Protein AF-T0QY71-F1 (afdb_monomer_lite)

Sequence (159 aa):
MTSDAELGANIVDTTHVQDGSITVAKLARDFRIAKFSELTGFSVDLSKKSFLAAADALDAYAKSADGWIKHYNLYEKPFWVIFRDVMKHLVDGDGRCSKLEDGEIDECQNLEWLATQPRVVQVTCECQRSNFSVFNCPAMTAYMQMEQGAIESTTLDAN

Foldseek 3Di:
DDDDDDDDDDDDAPDWDDQPPDIDRPVVLVVVQVVLCVLLVVPDRPSPDDPVRSVVSSQVLLPDPPRPHHHDDPDDDLCCVVVPPVVCCVVVVPPDDPDPPPDDDVVLPVPVSLVPDPPVSVLCSVCVVVVHHCVGRPSNVVSSVVVVVVVVVVVVVVD

Structure (mmCIF, N/CA/C/O backbone):
data_AF-T0QY71-F1
#
_entry.id   AF-T0QY71-F1
#
loop_
_atom_site.group_PDB
_atom_site.id
_atom_site.type_symbol
_atom_site.label_atom_id
_atom_site.label_alt_id
_atom_site.label_comp_id
_atom_site.label_asym_id
_atom_site.label_entity_id
_atom_site.label_seq_id
_atom_site.pdbx_PDB_ins_code
_atom_site.Cartn_x
_atom_site.Cartn_y
_atom_site.Cartn_z
_atom_site.occupancy
_atom_site.B_iso_or_equiv
_atom_site.auth_seq_id
_atom_site.auth_comp_id
_atom_site.auth_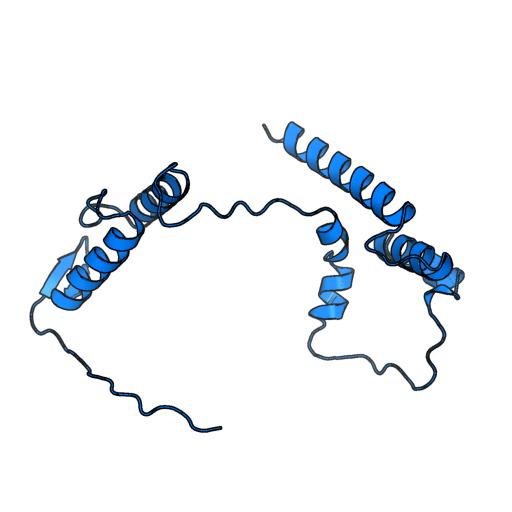asym_id
_atom_site.auth_atom_id
_atom_site.pdbx_PDB_model_num
ATOM 1 N N . MET A 1 1 ? 22.584 -18.255 15.368 1.00 53.38 1 MET A N 1
ATOM 2 C CA . MET A 1 1 ? 21.202 -17.738 15.357 1.00 53.38 1 MET A CA 1
ATOM 3 C C . MET A 1 1 ? 20.730 -17.654 16.797 1.00 53.38 1 MET A C 1
ATOM 5 O O . MET A 1 1 ? 20.284 -18.653 17.340 1.00 53.38 1 MET A O 1
ATOM 9 N N . THR A 1 2 ? 20.927 -16.517 17.454 1.00 62.81 2 THR A N 1
ATOM 10 C CA . THR A 1 2 ? 20.304 -16.221 18.751 1.00 62.81 2 THR A CA 1
ATOM 11 C C . THR A 1 2 ? 19.046 -15.427 18.448 1.00 62.81 2 THR A C 1
ATOM 13 O O . THR A 1 2 ? 19.139 -14.363 17.846 1.00 62.81 2 THR A O 1
ATOM 16 N N . SER A 1 3 ? 17.885 -16.001 18.757 1.00 78.81 3 SER A N 1
ATOM 17 C CA . SER A 1 3 ? 16.617 -15.273 18.724 1.00 78.81 3 SER A CA 1
ATOM 18 C C . SER A 1 3 ? 16.538 -14.427 19.988 1.00 78.81 3 SER A C 1
ATOM 20 O O . SER A 1 3 ? 16.839 -14.940 21.070 1.00 78.81 3 SER A O 1
ATOM 22 N N . ASP A 1 4 ? 16.144 -13.166 19.854 1.00 86.81 4 ASP A N 1
ATOM 23 C CA . ASP A 1 4 ? 15.897 -12.297 21.000 1.00 86.81 4 ASP A CA 1
ATOM 24 C C . ASP A 1 4 ? 14.688 -12.812 21.800 1.00 86.81 4 ASP A C 1
ATOM 26 O O . ASP A 1 4 ? 13.816 -13.514 21.275 1.00 86.81 4 ASP A O 1
ATOM 30 N N . ALA A 1 5 ? 14.675 -12.531 23.105 1.00 86.44 5 ALA A N 1
ATOM 31 C CA . ALA A 1 5 ? 13.555 -12.886 23.966 1.00 86.44 5 ALA A CA 1
ATOM 32 C C . ALA A 1 5 ? 12.415 -11.880 23.766 1.00 86.44 5 ALA A C 1
ATOM 34 O O . ALA A 1 5 ? 12.588 -10.689 24.010 1.00 86.44 5 ALA A O 1
ATOM 35 N N . GLU A 1 6 ? 11.245 -12.377 23.375 1.00 90.38 6 GLU A N 1
ATOM 36 C CA . GLU A 1 6 ? 10.044 -11.569 23.157 1.00 90.38 6 GLU A CA 1
ATOM 37 C C . GLU A 1 6 ? 9.106 -11.633 24.372 1.00 90.38 6 GLU A C 1
ATOM 39 O O . GLU A 1 6 ? 8.941 -12.687 24.993 1.00 90.38 6 GLU A O 1
ATOM 44 N N . LEU A 1 7 ? 8.441 -10.518 24.689 1.00 89.69 7 LEU A N 1
ATOM 45 C CA . LEU A 1 7 ? 7.383 -10.451 25.702 1.00 89.69 7 LEU A CA 1
ATOM 46 C C . LEU A 1 7 ? 6.082 -9.960 25.058 1.00 89.69 7 LEU A C 1
ATOM 48 O O . LEU A 1 7 ? 6.036 -8.874 24.487 1.00 89.69 7 LEU A O 1
ATOM 52 N N . GLY A 1 8 ? 5.010 -10.741 25.195 1.00 91.88 8 GLY A N 1
ATOM 53 C CA . GLY A 1 8 ? 3.671 -10.389 24.721 1.00 91.88 8 GLY A CA 1
ATOM 54 C C . GLY A 1 8 ? 2.662 -10.321 25.865 1.00 91.88 8 GLY A C 1
ATOM 55 O O . GLY A 1 8 ? 2.719 -11.122 26.797 1.00 91.88 8 GLY A O 1
ATOM 56 N N . ALA A 1 9 ? 1.716 -9.384 25.783 1.00 92.31 9 ALA A N 1
ATOM 57 C CA . ALA A 1 9 ? 0.602 -9.266 26.719 1.00 92.31 9 ALA A CA 1
ATOM 58 C C . ALA A 1 9 ? -0.733 -9.299 25.967 1.00 92.31 9 ALA A C 1
ATOM 60 O O . ALA A 1 9 ? -0.942 -8.540 25.021 1.00 92.31 9 ALA A O 1
ATOM 61 N N . ASN A 1 10 ? -1.653 -10.150 26.424 1.00 91.00 10 ASN A N 1
ATOM 62 C CA . ASN A 1 10 ? -3.016 -10.199 25.904 1.00 91.00 10 ASN A CA 1
ATOM 63 C C . ASN A 1 10 ? -3.915 -9.296 26.740 1.00 91.00 10 ASN A C 1
ATOM 65 O O . ASN A 1 10 ? -4.104 -9.531 27.933 1.00 91.00 10 ASN A O 1
ATOM 69 N N . ILE A 1 11 ? -4.490 -8.281 26.100 1.00 89.56 11 ILE A N 1
ATOM 70 C CA . ILE A 1 11 ? -5.426 -7.359 26.738 1.00 89.56 11 ILE A CA 1
ATOM 71 C C . ILE A 1 11 ? -6.826 -7.664 26.214 1.00 89.56 11 ILE A C 1
ATOM 73 O O . ILE A 1 11 ? -7.100 -7.510 25.024 1.00 89.56 11 ILE A O 1
ATOM 77 N N . VAL A 1 12 ? -7.707 -8.095 27.115 1.00 89.62 12 VAL A N 1
ATOM 78 C CA . VAL A 1 12 ? -9.133 -8.284 26.836 1.00 89.62 12 VAL A CA 1
ATOM 79 C C . VAL A 1 12 ? -9.884 -7.135 27.486 1.00 89.62 12 VAL A C 1
ATOM 81 O O . VAL A 1 12 ? -9.902 -7.005 28.708 1.00 89.62 12 VAL A O 1
ATOM 84 N N . ASP A 1 13 ? -10.472 -6.281 26.658 1.00 93.50 13 ASP A N 1
ATOM 85 C CA . ASP A 1 13 ? -11.266 -5.152 27.126 1.00 93.50 13 ASP A CA 1
ATOM 86 C C . ASP A 1 13 ? -12.699 -5.598 27.444 1.00 93.50 13 ASP A C 1
ATOM 88 O O . ASP A 1 13 ? -13.328 -6.324 26.673 1.00 93.50 13 ASP A O 1
ATOM 92 N N . THR A 1 14 ? -13.214 -5.161 28.589 1.00 95.88 14 THR A N 1
ATOM 93 C CA . THR A 1 14 ? -14.592 -5.413 29.029 1.00 95.88 14 THR A CA 1
ATOM 94 C C . THR A 1 14 ? -15.535 -4.266 28.663 1.00 95.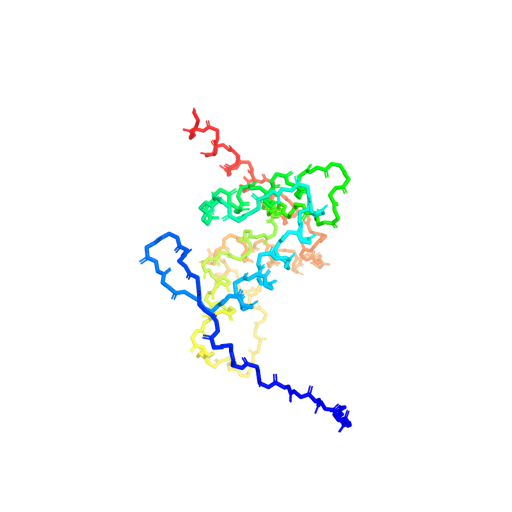88 14 THR A C 1
ATOM 96 O O . THR A 1 14 ? -16.756 -4.441 28.669 1.00 95.88 14 THR A O 1
ATOM 99 N N . THR A 1 15 ? -14.993 -3.100 28.302 1.00 97.38 15 THR A N 1
ATOM 100 C CA . THR A 1 15 ? -15.772 -1.930 27.897 1.00 97.38 15 THR A CA 1
ATOM 101 C C . THR A 1 15 ? -16.032 -1.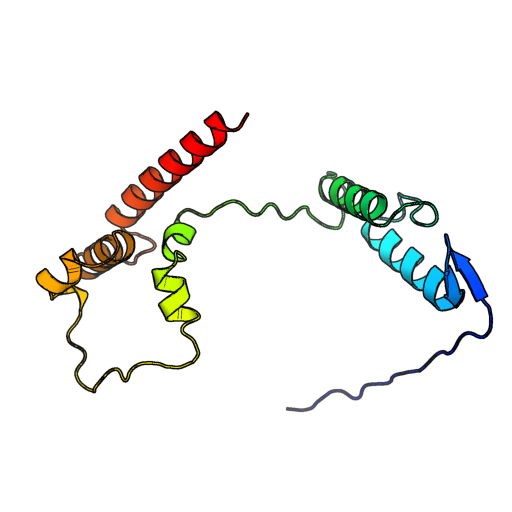962 26.398 1.00 97.38 15 THR A C 1
ATOM 103 O O . THR A 1 15 ? -15.126 -2.150 25.592 1.00 97.38 15 THR A O 1
ATOM 106 N N . HIS A 1 16 ? -17.283 -1.733 26.010 1.00 96.06 16 HIS A N 1
ATOM 107 C CA . HIS A 1 16 ? -17.708 -1.784 24.616 1.00 96.06 16 HIS A CA 1
ATOM 108 C C . HIS A 1 16 ? -18.340 -0.462 24.185 1.00 96.06 16 HIS A C 1
ATOM 110 O O . HIS A 1 16 ? -18.924 0.259 24.994 1.00 96.06 16 HIS A O 1
ATOM 116 N N . VAL A 1 17 ? -18.230 -0.153 22.896 1.00 95.25 17 VAL A N 1
ATOM 117 C CA . VAL A 1 17 ? -18.853 1.010 22.255 1.00 95.25 17 VAL A CA 1
ATOM 118 C C . VAL A 1 17 ? -19.548 0.583 20.966 1.00 95.25 17 VAL A C 1
ATOM 120 O O . VAL A 1 17 ? -19.161 -0.409 20.346 1.00 95.25 17 VAL A O 1
ATOM 123 N N . GLN A 1 18 ? -20.575 1.331 20.563 1.00 94.12 18 GLN A N 1
ATOM 124 C CA . GLN A 1 18 ? -21.161 1.191 19.229 1.00 94.12 18 GLN A CA 1
ATOM 125 C C . GLN A 1 18 ? -20.312 1.949 18.211 1.00 94.12 18 GLN A C 1
ATOM 127 O O . GLN A 1 18 ? -19.991 3.119 18.425 1.00 94.12 18 GLN A O 1
ATOM 132 N N . ASP A 1 19 ? -19.976 1.288 17.108 1.00 87.25 19 ASP A N 1
ATOM 133 C CA . ASP A 1 19 ? -19.253 1.860 15.978 1.00 87.25 19 ASP A CA 1
ATOM 134 C C . ASP A 1 19 ? -19.968 1.490 14.677 1.00 87.25 19 ASP A C 1
ATOM 136 O O . ASP A 1 19 ? -19.919 0.351 14.207 1.00 87.25 19 ASP A O 1
ATOM 140 N N . GLY A 1 20 ? -20.723 2.441 14.129 1.00 85.31 20 GLY A N 1
ATOM 141 C CA . GLY A 1 20 ? -21.670 2.150 13.056 1.00 85.31 20 GLY A CA 1
ATOM 142 C C . GLY A 1 20 ? -22.754 1.172 13.521 1.00 85.31 20 GLY A C 1
ATOM 143 O O . GLY A 1 20 ? -23.511 1.474 14.441 1.00 85.31 20 GLY A O 1
ATOM 144 N N . SER A 1 21 ? -22.845 0.015 12.864 1.00 90.00 21 SER A N 1
ATOM 145 C CA . SER A 1 21 ? -23.830 -1.036 13.159 1.00 90.00 21 SER A CA 1
ATOM 146 C C . SER A 1 21 ? -23.291 -2.173 14.034 1.00 90.00 21 SER A C 1
ATOM 148 O O . SER A 1 21 ? -24.017 -3.138 14.277 1.00 90.00 21 SER A O 1
ATOM 150 N N . ILE A 1 22 ? -22.035 -2.092 14.488 1.00 92.12 22 ILE A N 1
ATOM 151 C CA . ILE A 1 22 ? -21.387 -3.150 15.267 1.00 92.12 22 ILE A CA 1
ATOM 152 C C . ILE A 1 22 ? -20.951 -2.657 16.645 1.00 92.12 22 ILE A C 1
ATOM 154 O O . ILE A 1 22 ? -20.581 -1.501 16.841 1.00 92.12 22 ILE A O 1
ATOM 158 N N . THR A 1 23 ? -20.949 -3.574 17.608 1.00 95.31 23 THR A N 1
ATOM 159 C CA . THR A 1 23 ? -20.404 -3.339 18.946 1.00 95.31 23 THR A CA 1
ATOM 160 C C . THR A 1 23 ? -18.975 -3.848 19.007 1.00 95.31 23 THR A C 1
ATOM 162 O O . THR A 1 23 ? -18.708 -4.999 18.667 1.00 95.31 23 THR A O 1
ATOM 165 N N . VAL A 1 24 ? -18.055 -2.998 19.450 1.00 94.25 24 VAL A N 1
ATOM 166 C CA . VAL A 1 24 ? -16.622 -3.306 19.497 1.00 94.25 24 VAL A CA 1
ATOM 167 C C . VAL A 1 24 ? -16.031 -2.959 20.858 1.00 94.25 24 VAL A C 1
ATOM 169 O O . VAL A 1 24 ? -16.529 -2.080 21.561 1.00 94.25 24 VAL A O 1
ATOM 172 N N . ALA A 1 25 ? -14.947 -3.643 21.223 1.00 96.50 25 ALA A N 1
ATOM 173 C CA . ALA A 1 25 ? -14.130 -3.312 22.388 1.00 96.50 25 ALA A CA 1
ATOM 174 C C . ALA A 1 25 ? -13.563 -1.888 22.263 1.00 96.50 25 ALA A C 1
ATOM 176 O O . ALA A 1 25 ? -12.934 -1.552 21.252 1.00 96.50 25 ALA A O 1
ATOM 177 N N . LYS A 1 26 ? -13.768 -1.058 23.288 1.00 95.44 26 LYS A N 1
ATOM 178 C CA . LYS A 1 26 ? -13.437 0.370 23.263 1.00 95.44 26 LYS A CA 1
ATOM 179 C C . LYS A 1 26 ? -11.941 0.605 23.076 1.00 95.44 26 LYS A C 1
ATOM 181 O O . LYS A 1 26 ? 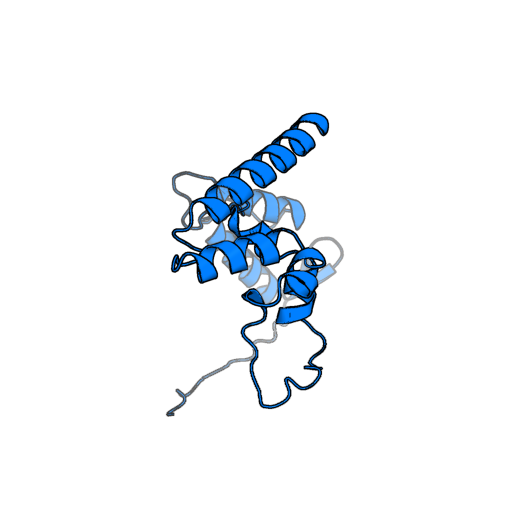-11.543 1.326 22.168 1.00 95.44 26 LYS A O 1
ATOM 186 N N . LEU A 1 27 ? -11.117 -0.031 23.898 1.00 95.50 27 LEU A N 1
ATOM 187 C CA . LEU A 1 27 ? -9.667 0.102 23.890 1.00 95.50 27 LEU A CA 1
ATOM 188 C C . LEU A 1 27 ? -9.079 -0.325 22.546 1.00 95.50 27 LEU A C 1
ATOM 190 O O . LEU A 1 27 ? -8.252 0.380 21.977 1.00 95.50 27 LEU A O 1
ATOM 194 N N . ALA A 1 28 ? -9.533 -1.459 22.011 1.00 94.00 28 ALA A N 1
ATOM 195 C CA . ALA A 1 28 ? -9.046 -1.963 20.732 1.00 94.00 28 ALA A CA 1
ATOM 196 C C . ALA A 1 28 ? -9.452 -1.052 19.562 1.00 94.00 28 ALA A C 1
ATOM 198 O O . ALA A 1 28 ? -8.689 -0.895 18.608 1.00 94.00 28 ALA A O 1
ATOM 199 N N . ARG A 1 29 ? -10.647 -0.453 19.618 1.00 93.06 29 ARG A N 1
ATOM 200 C CA . ARG A 1 29 ? -11.101 0.535 18.635 1.00 93.06 29 ARG A CA 1
ATOM 201 C C . ARG A 1 29 ? -10.263 1.811 18.713 1.00 93.06 29 ARG A C 1
ATOM 203 O O . ARG A 1 29 ? -9.693 2.224 17.706 1.00 93.06 29 ARG A O 1
ATOM 210 N N . ASP A 1 30 ? -10.157 2.395 19.901 1.00 93.94 30 ASP A N 1
ATOM 211 C CA . ASP A 1 30 ? -9.478 3.672 20.120 1.00 93.94 30 ASP A CA 1
ATOM 212 C C . ASP A 1 30 ? -7.977 3.563 19.794 1.00 93.94 30 ASP A C 1
ATOM 214 O O . ASP A 1 30 ? -7.429 4.441 19.129 1.00 93.94 30 ASP A O 1
ATOM 218 N N . PHE A 1 31 ? -7.329 2.446 20.152 1.00 93.44 31 PHE A N 1
ATOM 219 C CA . PHE A 1 31 ? -5.936 2.175 19.783 1.00 93.44 31 PHE A CA 1
ATOM 220 C C . PHE A 1 31 ? -5.734 2.118 18.264 1.00 93.44 31 PHE A C 1
ATOM 222 O O . PHE A 1 31 ? -4.800 2.727 17.743 1.00 93.44 31 PHE A O 1
ATOM 229 N N . ARG A 1 32 ? -6.613 1.415 17.535 1.00 91.44 32 ARG A N 1
ATOM 230 C CA . ARG A 1 32 ? -6.521 1.329 16.069 1.00 91.44 32 ARG A CA 1
ATOM 231 C C . ARG A 1 32 ? -6.730 2.688 15.413 1.00 91.44 32 ARG A C 1
ATOM 233 O O . ARG A 1 32 ? -5.954 3.033 14.531 1.00 91.44 32 ARG A O 1
ATOM 240 N N . ILE A 1 33 ? -7.720 3.465 15.860 1.00 92.50 33 ILE A N 1
ATOM 241 C CA . ILE A 1 33 ? -7.959 4.824 15.349 1.00 92.50 33 ILE A CA 1
ATOM 242 C C . ILE A 1 33 ? -6.731 5.702 15.597 1.00 92.50 33 ILE A C 1
ATOM 244 O O . ILE A 1 33 ? -6.265 6.348 14.666 1.00 92.50 33 ILE A O 1
ATOM 248 N N . ALA A 1 34 ? -6.160 5.674 16.805 1.00 93.19 34 ALA A N 1
ATOM 249 C CA . ALA A 1 34 ? -4.956 6.437 17.125 1.00 93.19 34 ALA A CA 1
ATOM 250 C C . ALA A 1 34 ? -3.771 6.040 16.229 1.00 93.19 34 ALA A C 1
ATOM 252 O O . ALA A 1 34 ? -3.125 6.913 15.650 1.00 93.19 34 ALA A O 1
ATOM 253 N N . LYS A 1 35 ? -3.534 4.733 16.037 1.00 91.25 35 LYS A N 1
ATOM 254 C CA . LYS A 1 35 ? -2.481 4.244 15.136 1.00 91.25 35 LYS A CA 1
ATOM 255 C C . LYS A 1 35 ? -2.691 4.637 13.685 1.00 91.25 35 LYS A C 1
ATOM 257 O O . LYS A 1 35 ? -1.730 4.953 12.997 1.00 91.25 35 LYS A O 1
ATOM 262 N N . PHE A 1 36 ? -3.927 4.639 13.211 1.00 89.12 36 PHE A N 1
ATOM 263 C CA . PHE A 1 36 ? -4.217 5.070 11.850 1.00 89.12 36 PHE A CA 1
ATOM 264 C C . PHE A 1 36 ? -4.084 6.591 11.701 1.00 89.12 36 PHE A C 1
ATOM 266 O O . PHE A 1 36 ? -3.566 7.072 10.696 1.00 89.12 36 PHE A O 1
ATOM 273 N N . SER A 1 37 ? -4.448 7.355 12.733 1.00 91.81 37 SER A N 1
ATOM 274 C CA . SER A 1 37 ? -4.259 8.805 12.767 1.00 91.81 37 SER A CA 1
ATOM 275 C C . SER A 1 37 ? -2.779 9.195 12.753 1.00 91.81 37 SER A C 1
ATOM 277 O O . SER A 1 37 ? -2.444 10.164 12.073 1.00 91.81 37 SER A O 1
ATOM 279 N N . GLU A 1 38 ? -1.886 8.423 13.385 1.00 91.56 38 GLU A N 1
ATOM 280 C CA . GLU A 1 38 ? -0.426 8.606 13.264 1.00 91.56 38 GLU A CA 1
ATOM 281 C C . GLU A 1 38 ? 0.035 8.599 11.796 1.00 91.56 38 GLU A C 1
ATOM 283 O O . GLU A 1 38 ? 0.849 9.434 11.399 1.00 91.56 38 GLU A O 1
ATOM 288 N N . LEU A 1 39 ? -0.526 7.721 10.954 1.00 90.25 39 LEU A N 1
ATOM 289 C CA . LEU A 1 39 ? -0.171 7.642 9.530 1.00 90.25 39 LEU A CA 1
ATOM 290 C C . LEU A 1 39 ? -0.564 8.901 8.739 1.00 90.25 39 LEU A C 1
ATOM 292 O O . LEU A 1 39 ? -0.005 9.153 7.679 1.00 90.25 39 LEU A O 1
ATOM 296 N N . THR A 1 40 ? -1.486 9.703 9.274 1.00 89.94 40 THR A N 1
ATOM 297 C CA . THR A 1 40 ? -1.931 10.990 8.704 1.00 89.94 40 THR A CA 1
ATOM 298 C C . THR A 1 40 ? -1.356 12.202 9.447 1.00 89.94 40 THR A C 1
ATOM 300 O O . THR A 1 40 ? -1.848 13.323 9.302 1.00 89.94 40 THR A O 1
ATOM 303 N N . GLY A 1 41 ? -0.363 11.993 10.319 1.00 88.38 41 GLY A N 1
ATOM 304 C CA . GLY A 1 41 ? 0.206 13.050 11.160 1.00 88.38 41 GLY A CA 1
ATOM 305 C C . GLY A 1 41 ? -0.810 13.678 12.121 1.00 88.38 41 GLY A C 1
ATOM 306 O O . GLY A 1 41 ? -0.699 14.857 12.440 1.00 88.38 41 GLY A O 1
ATOM 307 N N . PHE A 1 42 ? -1.832 12.920 12.532 1.00 88.81 42 PHE A N 1
ATOM 308 C CA . PHE A 1 42 ? -2.957 13.370 13.365 1.00 88.81 42 PHE A CA 1
ATOM 309 C C . PHE A 1 42 ? -3.771 14.539 12.789 1.00 88.81 42 PHE A C 1
ATOM 311 O O . PHE A 1 42 ? -4.555 15.162 13.502 1.00 88.81 42 PHE A O 1
ATOM 318 N N . SER A 1 43 ? -3.623 14.829 11.495 1.00 85.62 43 SER A N 1
ATOM 319 C CA . SER A 1 43 ? -4.301 15.953 10.839 1.00 85.62 43 SER A CA 1
ATOM 320 C C . SER A 1 43 ? -5.783 15.684 10.542 1.00 85.62 43 SER A C 1
ATOM 322 O O . SER A 1 43 ? -6.528 16.606 10.210 1.00 85.62 43 SER A O 1
ATOM 324 N N . VAL A 1 44 ? -6.227 14.429 10.673 1.00 87.00 44 VAL A N 1
ATOM 325 C CA . VAL A 1 44 ? -7.558 13.971 10.268 1.00 87.00 44 VAL A CA 1
ATOM 326 C C . VAL A 1 44 ? -8.254 13.212 11.402 1.00 87.00 44 VAL A C 1
ATOM 328 O O . VAL A 1 44 ? -7.708 12.261 11.963 1.00 87.00 44 VAL A O 1
ATOM 331 N N . ASP A 1 45 ? -9.508 13.580 11.687 1.00 90.69 45 ASP A N 1
ATOM 332 C CA . ASP A 1 45 ? -10.406 12.789 12.540 1.00 90.69 45 ASP A CA 1
ATOM 333 C C . ASP A 1 45 ? -10.923 11.566 11.761 1.00 90.69 45 ASP A C 1
ATOM 335 O O . ASP A 1 45 ? -11.803 11.669 10.899 1.00 90.69 45 ASP A O 1
ATOM 339 N N . LEU A 1 46 ? -10.345 10.400 12.052 1.00 90.25 46 LEU A N 1
ATOM 340 C CA . LEU A 1 46 ? -10.704 9.126 11.423 1.00 90.25 46 LEU A CA 1
ATOM 341 C C . LEU A 1 46 ? -11.896 8.441 12.104 1.00 90.25 46 LEU A C 1
ATOM 343 O O . LEU A 1 46 ? -12.497 7.545 11.520 1.00 90.25 46 LEU A O 1
ATOM 347 N N . SER A 1 47 ? -12.287 8.876 13.307 1.00 86.44 47 SER A N 1
ATOM 348 C CA . SER A 1 47 ? -13.306 8.197 14.122 1.00 86.44 47 SER A CA 1
ATOM 349 C C . SER A 1 47 ? -14.723 8.252 13.543 1.00 86.44 47 SER A C 1
ATOM 351 O O . SER A 1 47 ? -15.603 7.521 14.000 1.00 86.44 47 SER A O 1
ATOM 353 N N . LYS A 1 48 ? -14.937 9.123 12.550 1.00 83.31 48 LYS A N 1
ATOM 354 C CA . LYS A 1 48 ? -16.220 9.378 11.879 1.00 83.31 48 LYS A CA 1
ATOM 355 C C . LYS A 1 48 ? -16.201 9.015 10.396 1.00 83.31 48 LYS A C 1
ATOM 357 O O . LYS A 1 48 ? -17.165 9.294 9.687 1.00 83.31 48 LYS A O 1
ATOM 362 N N . LYS A 1 49 ? -15.090 8.469 9.898 1.00 88.06 49 LYS A N 1
ATOM 363 C CA . LYS A 1 49 ? -14.929 8.153 8.479 1.00 88.06 49 LYS A CA 1
ATOM 364 C C . LYS A 1 49 ? -15.327 6.713 8.202 1.00 88.06 49 LYS A C 1
ATOM 366 O O . LYS A 1 49 ? -15.065 5.816 8.997 1.00 88.06 49 LYS A O 1
ATOM 371 N N . SER A 1 50 ? -15.927 6.495 7.034 1.00 88.38 50 SER A N 1
ATOM 372 C CA . SER A 1 50 ? -15.988 5.154 6.462 1.00 88.38 50 SER A CA 1
ATOM 373 C C . SER A 1 50 ? -14.573 4.676 6.131 1.00 88.38 50 SER A C 1
ATOM 375 O O . SER A 1 50 ? -13.650 5.480 5.989 1.00 88.38 50 SER A O 1
ATOM 377 N N . PHE A 1 51 ? -14.411 3.366 5.959 1.00 85.56 51 PHE A N 1
ATOM 378 C CA . PHE A 1 51 ? -13.130 2.783 5.565 1.00 85.56 51 PHE A CA 1
ATOM 379 C C . PHE A 1 51 ? -12.550 3.439 4.299 1.00 85.56 51 PHE A C 1
ATOM 381 O O . PHE A 1 51 ? -11.392 3.845 4.303 1.00 85.56 51 PHE A O 1
ATOM 388 N N . LEU A 1 52 ? -13.370 3.619 3.255 1.00 92.56 52 LEU A N 1
ATOM 389 C CA . LEU A 1 52 ? -12.939 4.260 2.007 1.00 92.56 52 LEU A CA 1
ATOM 390 C C . LEU A 1 52 ? -12.516 5.716 2.236 1.00 92.56 52 LEU A C 1
ATOM 392 O O . LEU A 1 52 ? -11.425 6.100 1.843 1.00 92.56 52 LEU A O 1
ATOM 396 N N . ALA A 1 53 ? -13.304 6.495 2.982 1.00 92.12 53 ALA A N 1
ATOM 397 C CA . ALA A 1 53 ? -12.954 7.885 3.276 1.00 92.12 53 ALA A CA 1
ATOM 398 C C . ALA A 1 53 ? -11.686 8.018 4.142 1.00 92.12 53 ALA A C 1
ATOM 400 O O . ALA A 1 53 ? -11.005 9.043 4.090 1.00 92.12 53 ALA A O 1
ATOM 401 N N . ALA A 1 54 ? -11.386 7.020 4.979 1.00 91.00 54 ALA A N 1
ATOM 402 C CA . ALA A 1 54 ? -10.136 6.953 5.729 1.00 91.00 54 ALA A CA 1
ATOM 403 C C . ALA A 1 54 ? -8.948 6.594 4.820 1.00 91.00 54 ALA A C 1
ATOM 405 O O . ALA A 1 54 ? -7.886 7.197 4.961 1.00 91.00 54 ALA A O 1
ATOM 406 N N . ALA A 1 55 ? -9.131 5.673 3.868 1.00 91.56 55 ALA A N 1
ATOM 407 C CA . ALA A 1 55 ? -8.123 5.338 2.863 1.00 91.56 55 ALA A CA 1
ATOM 408 C C . ALA A 1 55 ? -7.807 6.537 1.951 1.00 91.56 55 ALA A C 1
ATOM 410 O O . ALA A 1 55 ? -6.638 6.860 1.756 1.00 91.56 55 ALA A O 1
ATOM 411 N N . ASP A 1 56 ? -8.830 7.263 1.495 1.00 92.94 56 ASP A N 1
ATOM 412 C CA . ASP A 1 56 ? -8.661 8.483 0.697 1.00 92.94 56 ASP A CA 1
ATOM 413 C C . ASP A 1 56 ? -7.899 9.568 1.474 1.00 92.94 56 ASP A C 1
ATOM 415 O O . ASP A 1 56 ? -7.056 10.273 0.922 1.00 92.94 56 ASP A O 1
ATOM 419 N N . ALA A 1 57 ? -8.158 9.699 2.781 1.00 92.12 57 ALA A N 1
ATOM 420 C CA . ALA A 1 57 ? -7.432 10.640 3.633 1.00 92.12 57 ALA A CA 1
ATOM 421 C C . ALA A 1 57 ? -5.948 10.265 3.786 1.00 92.12 57 ALA A C 1
ATOM 423 O O . ALA A 1 57 ? -5.092 11.151 3.823 1.00 92.12 57 ALA A O 1
ATOM 424 N N . LEU A 1 58 ? -5.643 8.967 3.856 1.00 91.56 58 LEU A N 1
ATOM 425 C CA . LEU A 1 58 ? -4.274 8.461 3.897 1.00 91.56 58 LEU A CA 1
ATOM 426 C C . LEU A 1 58 ? -3.536 8.745 2.582 1.00 91.56 58 LEU A C 1
ATOM 428 O O . LEU A 1 58 ? -2.412 9.242 2.610 1.00 91.56 58 LEU A O 1
ATOM 432 N N . ASP A 1 59 ? -4.183 8.484 1.446 1.00 91.56 59 ASP A N 1
ATOM 433 C CA . ASP A 1 59 ? -3.652 8.773 0.112 1.00 91.56 59 ASP A CA 1
ATOM 434 C C . ASP A 1 59 ? -3.379 10.275 -0.081 1.00 91.56 59 ASP A C 1
ATOM 436 O O . ASP A 1 59 ? -2.280 10.679 -0.469 1.00 91.56 59 ASP A O 1
ATOM 440 N N . ALA A 1 60 ? -4.345 11.122 0.285 1.00 91.94 60 ALA A N 1
ATOM 441 C CA . ALA A 1 60 ? -4.195 12.572 0.230 1.00 91.94 60 ALA A CA 1
ATOM 442 C C . ALA A 1 60 ? -3.029 13.066 1.104 1.00 91.94 60 ALA A C 1
ATOM 444 O O . ALA A 1 60 ? -2.236 13.901 0.664 1.00 91.94 60 ALA A O 1
ATOM 445 N N . TYR A 1 61 ? -2.883 12.528 2.321 1.00 92.75 61 TYR A N 1
ATOM 446 C CA . TYR A 1 61 ? -1.761 12.866 3.197 1.00 92.75 61 TYR A CA 1
ATOM 447 C C . TYR A 1 61 ? -0.418 12.407 2.612 1.00 92.75 61 TYR A C 1
ATOM 449 O O . TYR A 1 61 ? 0.547 13.172 2.624 1.00 92.75 61 TYR A O 1
ATOM 457 N N . ALA A 1 62 ? -0.356 11.210 2.025 1.00 92.19 62 ALA A N 1
ATOM 458 C CA . ALA A 1 62 ? 0.852 10.685 1.387 1.00 92.19 62 ALA A CA 1
ATOM 459 C C . ALA A 1 62 ? 1.307 11.505 0.164 1.00 92.19 62 ALA A C 1
ATOM 461 O O . ALA A 1 62 ? 2.493 11.505 -0.178 1.00 92.19 62 ALA A O 1
ATOM 462 N N . LYS A 1 63 ? 0.375 12.208 -0.494 1.00 91.94 63 LYS A N 1
ATOM 463 C CA . LYS A 1 63 ? 0.639 13.139 -1.605 1.00 91.94 63 LYS A CA 1
ATOM 464 C C . LYS A 1 63 ? 1.037 14.546 -1.142 1.00 91.94 63 LYS A C 1
ATOM 466 O O . LYS A 1 63 ? 1.481 15.346 -1.964 1.00 91.94 63 LYS A O 1
ATOM 471 N N . SER A 1 64 ? 0.887 14.870 0.144 1.00 90.62 64 SER A N 1
ATOM 472 C CA . SER A 1 64 ? 1.249 16.186 0.681 1.00 90.62 64 SER A CA 1
ATOM 473 C C . SER A 1 64 ? 2.770 16.374 0.769 1.00 90.62 64 SER A C 1
ATOM 475 O O . SER A 1 64 ? 3.521 15.419 0.981 1.00 90.62 64 SER A O 1
ATOM 477 N N . ALA A 1 65 ? 3.238 17.619 0.620 1.00 87.50 65 ALA A N 1
ATOM 478 C CA . ALA A 1 65 ? 4.669 17.938 0.659 1.00 87.50 65 ALA A CA 1
ATOM 479 C C . ALA A 1 65 ? 5.318 17.516 1.994 1.00 87.50 65 ALA A C 1
ATOM 481 O O . ALA A 1 65 ? 6.380 16.885 2.003 1.00 87.50 65 ALA A O 1
ATOM 482 N N . ASP A 1 66 ? 4.609 17.766 3.097 1.00 86.62 66 ASP A N 1
ATOM 483 C CA . ASP A 1 66 ? 5.050 17.503 4.471 1.00 86.62 66 ASP A CA 1
ATOM 484 C C . ASP A 1 66 ? 4.591 16.133 5.005 1.00 86.62 66 ASP A C 1
ATOM 486 O O . ASP A 1 66 ? 4.747 15.830 6.190 1.00 86.62 66 ASP A O 1
ATOM 490 N N . GLY A 1 67 ? 4.021 15.283 4.143 1.00 85.62 67 GLY A N 1
ATOM 491 C CA . GLY A 1 67 ? 3.601 13.934 4.509 1.00 85.62 67 GLY A CA 1
ATOM 492 C C . GLY A 1 67 ? 4.795 13.088 4.946 1.00 85.62 67 GLY A C 1
ATOM 493 O O . GLY A 1 67 ? 5.788 12.989 4.212 1.00 85.62 67 GLY A O 1
ATOM 494 N N . TRP A 1 68 ? 4.717 12.481 6.136 1.00 87.25 68 TRP A N 1
ATOM 495 C CA . TRP A 1 68 ? 5.788 11.608 6.634 1.00 87.25 68 TRP A CA 1
ATOM 496 C C . TRP A 1 68 ? 5.819 10.265 5.892 1.00 87.25 68 TRP A C 1
ATOM 498 O O . TRP A 1 68 ? 6.893 9.726 5.626 1.00 87.25 68 TRP A O 1
ATOM 508 N N . ILE A 1 69 ? 4.645 9.759 5.502 1.00 89.31 69 ILE A N 1
ATOM 509 C CA . ILE A 1 69 ? 4.514 8.695 4.507 1.00 89.31 69 ILE A CA 1
ATOM 510 C C . ILE A 1 69 ? 4.545 9.305 3.109 1.00 89.31 69 ILE A C 1
ATOM 512 O O . ILE A 1 69 ? 4.063 10.418 2.892 1.00 89.31 69 ILE A O 1
ATOM 516 N N . LYS A 1 70 ? 5.108 8.570 2.151 1.00 86.00 70 LYS A N 1
ATOM 517 C CA . LYS A 1 70 ? 5.204 9.012 0.759 1.00 86.00 70 LYS A CA 1
ATOM 518 C C . LYS A 1 70 ? 4.290 8.195 -0.130 1.00 86.00 70 LYS A C 1
ATOM 520 O O . LYS A 1 70 ? 4.233 6.972 -0.020 1.00 86.00 70 LYS A O 1
ATOM 525 N N . HIS A 1 71 ? 3.605 8.891 -1.030 1.00 86.06 71 HIS A N 1
ATOM 526 C CA . HIS A 1 71 ? 2.808 8.262 -2.064 1.00 86.06 71 HIS A CA 1
ATOM 527 C C . HIS A 1 71 ? 3.694 7.374 -2.945 1.00 86.06 71 HIS A C 1
ATOM 529 O O . HIS A 1 71 ? 4.640 7.854 -3.575 1.00 86.06 71 HIS A O 1
ATOM 535 N N . TYR A 1 72 ? 3.378 6.081 -3.008 1.00 80.00 72 TYR A N 1
ATOM 536 C CA . TYR A 1 72 ? 4.069 5.142 -3.882 1.00 80.00 72 TYR A CA 1
ATOM 537 C C . TYR A 1 72 ? 3.301 5.012 -5.198 1.00 80.00 72 TYR A C 1
ATOM 539 O O . TYR A 1 72 ? 2.369 4.221 -5.318 1.00 80.00 72 TYR A O 1
ATOM 547 N N . ASN A 1 73 ? 3.686 5.812 -6.195 1.00 72.12 73 ASN A N 1
ATOM 548 C CA . ASN A 1 73 ? 3.209 5.605 -7.559 1.00 72.12 73 ASN A CA 1
ATOM 549 C C . ASN A 1 73 ? 3.893 4.356 -8.129 1.00 72.12 73 ASN A C 1
ATOM 551 O O . ASN A 1 73 ? 5.112 4.365 -8.323 1.00 72.12 73 ASN A O 1
ATOM 555 N N . LEU A 1 74 ? 3.121 3.310 -8.434 1.00 68.62 74 LEU A N 1
ATOM 556 C CA . LEU A 1 74 ? 3.572 2.298 -9.385 1.00 68.62 74 LEU A CA 1
ATOM 557 C C . LEU A 1 74 ? 3.622 2.977 -10.755 1.00 68.62 74 LEU A C 1
ATOM 559 O O . LEU A 1 74 ? 2.586 3.254 -11.351 1.00 68.62 74 LEU A O 1
ATOM 563 N N . TYR A 1 75 ? 4.822 3.276 -11.233 1.00 62.62 75 TYR A N 1
ATOM 564 C CA . TYR A 1 75 ? 5.032 3.590 -12.637 1.00 62.62 75 TYR A CA 1
ATOM 565 C C . TYR A 1 75 ? 5.462 2.310 -13.334 1.00 62.62 75 TYR A C 1
ATOM 567 O O . TYR A 1 75 ? 6.330 1.588 -12.829 1.00 62.62 75 TYR A O 1
ATOM 575 N N . GLU A 1 76 ? 4.841 2.028 -14.475 1.00 62.47 76 GLU A N 1
ATOM 576 C CA . GLU A 1 76 ? 5.283 0.933 -15.318 1.00 62.47 76 GLU A CA 1
ATOM 577 C C . GLU A 1 76 ? 6.736 1.184 -15.702 1.00 62.47 76 GLU A C 1
ATOM 579 O O . GLU A 1 76 ? 7.103 2.241 -16.222 1.00 62.47 76 GLU A O 1
ATOM 584 N N . LYS A 1 77 ? 7.598 0.229 -15.359 1.00 63.34 77 LYS A N 1
ATOM 585 C CA . LYS A 1 77 ? 8.977 0.270 -15.816 1.00 63.34 77 LYS A CA 1
ATOM 586 C C . LYS A 1 77 ? 9.046 -0.490 -17.125 1.00 63.34 77 LYS A C 1
ATOM 588 O O . LYS A 1 77 ? 8.487 -1.579 -17.193 1.00 63.34 77 LYS A O 1
ATOM 593 N N . PRO A 1 78 ? 9.809 -0.020 -18.118 1.00 58.28 78 PRO A N 1
ATOM 594 C CA . PRO A 1 78 ? 9.831 -0.688 -19.410 1.00 58.28 78 PRO A CA 1
ATOM 595 C C . PRO A 1 78 ? 10.319 -2.145 -19.350 1.00 58.28 78 PRO A C 1
ATOM 597 O O . PRO A 1 78 ? 9.933 -2.946 -20.187 1.00 58.28 78 PRO A O 1
ATOM 600 N N . PHE A 1 79 ? 11.083 -2.543 -18.323 1.00 62.28 79 PHE A N 1
ATOM 601 C CA . PHE A 1 79 ? 11.447 -3.949 -18.103 1.00 62.28 79 PHE A CA 1
ATOM 602 C C . PHE A 1 79 ? 10.289 -4.830 -17.594 1.00 62.28 79 PHE A C 1
ATOM 604 O O . PHE A 1 79 ? 10.422 -6.050 -17.577 1.00 62.28 79 PHE A O 1
ATOM 611 N N . TRP A 1 80 ? 9.149 -4.266 -17.180 1.00 65.00 80 TRP A N 1
ATOM 612 C CA . TRP A 1 80 ? 7.955 -5.032 -16.795 1.00 65.00 80 TRP A CA 1
ATOM 613 C C . TRP A 1 80 ? 7.329 -5.771 -17.968 1.00 65.00 80 TRP A C 1
ATOM 615 O O . TRP A 1 80 ? 6.709 -6.809 -17.763 1.00 65.00 80 TRP A O 1
ATOM 625 N N . VAL A 1 81 ? 7.612 -5.336 -19.198 1.00 61.22 81 VAL A N 1
ATOM 626 C CA . VAL A 1 81 ? 7.317 -6.099 -20.414 1.00 61.22 81 VAL A CA 1
ATOM 627 C C . VAL A 1 81 ? 7.932 -7.506 -20.392 1.00 61.22 81 VAL A C 1
ATOM 629 O O . VAL A 1 81 ? 7.425 -8.423 -21.038 1.00 61.22 81 VAL A O 1
ATOM 632 N N . ILE A 1 82 ? 9.036 -7.685 -19.657 1.00 58.69 82 ILE A N 1
ATOM 633 C CA . ILE A 1 82 ? 9.698 -8.976 -19.486 1.00 58.69 82 ILE A CA 1
ATOM 634 C C . ILE A 1 82 ? 8.831 -9.866 -18.594 1.00 58.69 82 ILE A C 1
ATOM 636 O O . ILE A 1 82 ? 8.664 -11.034 -18.909 1.00 58.69 82 ILE A O 1
ATOM 640 N N . PHE A 1 83 ? 8.159 -9.307 -17.583 1.00 61.78 83 PHE A N 1
ATOM 641 C CA . PHE A 1 83 ? 7.234 -9.999 -16.675 1.00 61.78 83 PHE A CA 1
ATOM 642 C C . PHE A 1 83 ? 5.823 -10.231 -17.260 1.00 61.78 83 PHE A C 1
ATOM 644 O O . PHE A 1 83 ? 4.830 -10.211 -16.534 1.00 61.78 83 PHE A O 1
ATOM 651 N N . ARG A 1 84 ? 5.715 -10.467 -18.573 1.00 59.12 84 ARG A N 1
ATOM 652 C CA . ARG A 1 84 ? 4.473 -10.939 -19.216 1.00 59.12 84 ARG A CA 1
ATOM 653 C C . ARG A 1 84 ? 4.256 -12.439 -18.971 1.00 59.12 84 ARG A C 1
ATOM 655 O O . ARG A 1 84 ? 5.078 -13.083 -18.319 1.00 59.12 84 ARG A O 1
ATOM 662 N N . ASP A 1 85 ? 3.161 -12.999 -19.496 1.00 53.09 85 ASP A N 1
ATOM 663 C CA . ASP A 1 85 ? 2.705 -14.380 -19.242 1.00 53.09 85 ASP A CA 1
ATOM 664 C C . ASP A 1 85 ? 3.821 -15.432 -19.297 1.00 53.09 85 ASP A C 1
ATOM 666 O O . ASP A 1 85 ? 3.852 -16.344 -18.479 1.00 53.09 85 ASP A O 1
ATOM 670 N N . VAL A 1 86 ? 4.794 -15.274 -20.193 1.00 53.53 86 VAL A N 1
ATOM 671 C CA . VAL A 1 86 ? 5.929 -16.201 -20.315 1.00 53.53 86 VAL A CA 1
ATOM 672 C C . VAL A 1 86 ? 6.842 -16.188 -19.091 1.00 53.53 86 VAL A C 1
ATOM 674 O O . VAL A 1 86 ? 7.178 -17.253 -18.584 1.00 53.53 86 VAL A O 1
ATOM 677 N N . MET A 1 87 ? 7.202 -15.020 -18.557 1.00 55.28 87 MET A N 1
ATOM 678 C CA . MET A 1 87 ? 7.979 -14.966 -17.313 1.00 55.28 87 MET A CA 1
ATOM 679 C C . MET A 1 87 ? 7.136 -15.278 -16.090 1.00 55.28 87 MET A C 1
ATOM 681 O O . MET A 1 87 ? 7.663 -15.815 -15.122 1.00 55.28 87 MET A O 1
ATOM 685 N N . LYS A 1 88 ? 5.829 -15.007 -16.131 1.00 52.97 88 LYS A N 1
ATOM 686 C CA . LYS A 1 88 ? 4.916 -15.501 -15.102 1.00 52.97 88 LYS A CA 1
ATOM 687 C C . LYS A 1 88 ? 4.921 -17.032 -15.071 1.00 52.97 88 LYS A C 1
ATOM 689 O O . LYS A 1 88 ? 5.039 -17.601 -14.001 1.00 52.97 88 LYS A O 1
ATOM 694 N N . HIS A 1 89 ? 4.905 -17.708 -16.217 1.00 49.81 89 HIS A N 1
ATOM 695 C CA . HIS A 1 89 ? 5.031 -19.167 -16.279 1.00 49.81 89 HIS A CA 1
ATOM 696 C C . HIS A 1 89 ? 6.439 -19.688 -15.955 1.00 49.81 89 HIS A C 1
ATOM 698 O O . HIS A 1 89 ? 6.556 -20.819 -15.501 1.00 49.81 89 HIS A O 1
ATOM 704 N N . LEU A 1 90 ? 7.495 -18.894 -16.154 1.00 52.91 90 LEU A N 1
ATOM 705 C CA . LEU A 1 90 ? 8.863 -19.286 -15.798 1.00 52.91 90 LEU A CA 1
ATOM 706 C C . LEU A 1 90 ? 9.158 -19.123 -14.296 1.00 52.91 90 LEU A C 1
ATOM 708 O O . LEU A 1 90 ? 9.787 -19.985 -13.693 1.00 52.91 90 LEU A O 1
ATOM 712 N N . VAL A 1 91 ? 8.721 -18.011 -13.696 1.00 52.91 91 VAL A N 1
ATOM 713 C CA . VAL A 1 91 ? 8.998 -17.643 -12.294 1.00 52.91 91 VAL A CA 1
ATOM 714 C C . VAL A 1 91 ? 7.928 -18.188 -11.342 1.00 52.91 91 VAL A C 1
ATOM 716 O O . VAL A 1 91 ? 8.251 -18.599 -10.232 1.00 52.91 91 VAL A O 1
ATOM 719 N N . ASP A 1 92 ? 6.669 -18.209 -11.787 1.00 46.50 92 ASP A N 1
ATOM 720 C CA . ASP A 1 92 ? 5.479 -18.669 -11.050 1.00 46.50 92 ASP A CA 1
ATOM 721 C C . ASP A 1 92 ? 4.888 -19.947 -11.691 1.00 46.50 92 ASP A C 1
ATOM 723 O O . ASP A 1 92 ? 3.688 -20.229 -11.632 1.00 46.50 92 ASP A O 1
ATOM 727 N N . GLY A 1 93 ? 5.731 -20.725 -12.376 1.00 49.59 93 GLY A N 1
ATOM 728 C CA . GLY A 1 93 ? 5.351 -21.997 -12.984 1.00 49.59 93 GLY A CA 1
ATOM 729 C C . GLY A 1 93 ? 5.165 -23.079 -11.934 1.00 49.59 93 GLY A C 1
ATOM 730 O O . GLY A 1 93 ? 6.137 -23.759 -11.649 1.00 49.59 93 GLY A O 1
ATOM 731 N N . ASP A 1 94 ? 3.968 -23.168 -11.332 1.00 47.78 94 ASP A N 1
ATOM 732 C CA . ASP A 1 94 ? 3.355 -24.244 -10.503 1.00 47.78 94 ASP A CA 1
ATOM 733 C C . ASP A 1 94 ? 4.253 -25.165 -9.626 1.00 47.78 94 ASP A C 1
ATOM 735 O O . ASP A 1 94 ? 3.807 -26.209 -9.143 1.00 47.78 94 ASP A O 1
ATOM 739 N N . GLY A 1 95 ? 5.505 -24.788 -9.367 1.00 44.94 95 GLY A N 1
ATOM 740 C CA . GLY A 1 95 ? 6.547 -25.627 -8.784 1.00 44.94 95 GLY A CA 1
ATOM 741 C C . GLY A 1 95 ? 7.027 -26.790 -9.664 1.00 44.94 95 GLY A C 1
ATOM 742 O O . GLY A 1 95 ? 7.873 -27.559 -9.202 1.00 44.94 95 GLY A O 1
ATOM 743 N N . ARG A 1 96 ? 6.530 -26.975 -10.897 1.00 48.09 96 ARG A N 1
ATOM 744 C CA . ARG A 1 96 ? 6.963 -28.076 -11.771 1.00 48.09 96 ARG A CA 1
ATOM 745 C C . ARG A 1 96 ? 7.928 -27.555 -12.819 1.00 48.09 96 ARG A C 1
ATOM 747 O O . ARG A 1 96 ? 7.578 -27.346 -13.976 1.00 48.09 96 ARG A O 1
ATOM 754 N N . CYS A 1 97 ? 9.192 -27.442 -12.430 1.00 47.19 97 CYS A N 1
ATOM 755 C CA . CYS A 1 97 ? 10.264 -27.431 -13.414 1.00 47.19 97 CYS A CA 1
ATOM 756 C C . CYS A 1 97 ? 10.186 -28.750 -14.200 1.00 47.19 97 CYS A C 1
ATOM 758 O O . CYS A 1 97 ? 10.531 -29.815 -13.677 1.00 47.19 97 CYS A O 1
ATOM 760 N N . SER A 1 98 ? 9.708 -28.710 -15.446 1.00 46.00 98 SER A N 1
ATOM 761 C CA . SER A 1 98 ? 9.995 -29.770 -16.409 1.00 46.00 98 SER A CA 1
ATOM 762 C C . SER A 1 98 ? 11.510 -29.817 -16.533 1.00 46.00 98 SER A C 1
ATOM 764 O O . SER A 1 98 ? 12.116 -28.842 -16.965 1.00 46.00 98 SER A O 1
ATOM 766 N N . LYS A 1 99 ? 12.089 -30.904 -16.014 1.00 42.97 99 LYS A N 1
ATOM 767 C CA . LYS A 1 99 ? 13.523 -31.186 -15.934 1.00 42.97 99 LYS A CA 1
ATOM 768 C C . LYS A 1 99 ? 14.289 -30.505 -17.071 1.00 42.97 99 LYS A C 1
ATOM 770 O O . LYS A 1 99 ? 14.123 -30.885 -18.225 1.00 42.97 99 LYS A O 1
ATOM 775 N N . LEU A 1 100 ? 15.123 -29.531 -16.724 1.00 45.81 100 LEU A N 1
ATOM 776 C CA . LEU A 1 100 ? 16.245 -29.163 -17.574 1.00 45.81 100 LEU A CA 1
ATOM 777 C C . LEU A 1 100 ? 17.181 -30.374 -17.524 1.00 45.81 100 LEU A C 1
ATOM 779 O O . LEU A 1 100 ? 17.724 -30.691 -16.467 1.00 45.81 100 LEU A O 1
ATOM 783 N N . GLU A 1 101 ? 17.223 -31.147 -18.608 1.00 46.06 101 GLU A N 1
ATOM 784 C CA . GLU A 1 101 ? 18.172 -32.249 -18.743 1.00 46.06 101 GLU A CA 1
ATOM 785 C C . GLU A 1 101 ? 19.593 -31.690 -18.861 1.00 46.06 101 GLU A C 1
ATOM 787 O O . GLU A 1 101 ? 19.825 -30.645 -19.470 1.00 46.06 101 GLU A O 1
ATOM 792 N N . ASP A 1 102 ? 20.537 -32.400 -18.246 1.00 40.34 102 ASP A N 1
ATOM 793 C CA . ASP A 1 102 ? 21.955 -32.064 -18.219 1.00 40.34 102 ASP A CA 1
ATOM 794 C C . ASP A 1 102 ? 22.527 -31.993 -19.645 1.00 40.34 102 ASP A C 1
ATOM 796 O O . ASP A 1 102 ? 22.749 -33.009 -20.305 1.00 40.34 102 ASP A O 1
ATOM 800 N N . GLY A 1 103 ? 22.766 -30.767 -20.112 1.00 45.28 103 GLY A N 1
ATOM 801 C CA . GLY A 1 103 ? 23.295 -30.475 -21.441 1.00 45.28 103 GLY A CA 1
ATOM 802 C C . GLY A 1 103 ? 22.750 -29.158 -21.979 1.00 45.28 103 GLY A C 1
ATOM 803 O O . GLY A 1 103 ? 22.094 -29.162 -23.014 1.00 45.28 103 GLY A O 1
ATOM 804 N N . GLU A 1 104 ? 22.992 -28.052 -21.263 1.00 44.94 104 GLU A N 1
ATOM 805 C CA . GLU A 1 104 ? 22.608 -26.692 -21.669 1.00 44.94 104 GLU A CA 1
ATOM 806 C C . GLU A 1 104 ? 23.164 -26.367 -23.063 1.00 44.94 104 GLU A C 1
ATOM 808 O O . GLU A 1 104 ? 24.308 -25.942 -23.238 1.00 44.94 104 GLU A O 1
ATOM 813 N N . ILE A 1 105 ? 22.334 -26.573 -24.082 1.00 48.03 105 ILE A N 1
ATOM 814 C CA . ILE A 1 105 ? 22.477 -25.881 -25.353 1.00 48.03 105 ILE A CA 1
ATOM 815 C C . ILE A 1 105 ? 22.083 -24.441 -25.036 1.00 48.03 105 ILE A C 1
ATOM 817 O O . ILE A 1 105 ? 20.985 -24.216 -24.538 1.00 48.03 105 ILE A O 1
ATOM 821 N N . ASP A 1 106 ? 22.968 -23.477 -25.285 1.00 57.94 106 ASP A N 1
ATOM 822 C CA . ASP A 1 106 ? 22.624 -22.054 -25.222 1.00 57.94 106 ASP A CA 1
ATOM 823 C C . ASP A 1 106 ? 21.426 -21.820 -26.160 1.00 57.94 106 ASP A C 1
ATOM 825 O O . ASP A 1 106 ? 21.583 -21.776 -27.381 1.00 57.94 106 ASP A O 1
ATOM 829 N N . GLU A 1 107 ? 20.210 -21.769 -25.605 1.00 63.31 107 GLU A N 1
ATOM 830 C CA . GLU A 1 107 ? 18.954 -21.762 -26.368 1.00 63.31 107 GLU A CA 1
ATOM 831 C C . GLU A 1 107 ? 18.877 -20.540 -27.295 1.00 63.31 107 GLU A C 1
ATOM 833 O O . GLU A 1 107 ? 18.279 -20.595 -28.371 1.00 63.31 107 GLU A O 1
ATOM 838 N N . CYS A 1 108 ? 19.598 -19.466 -26.954 1.00 66.94 108 CYS A N 1
ATOM 839 C CA . CYS A 1 108 ? 19.760 -18.291 -27.798 1.00 66.94 108 CYS A CA 1
ATOM 840 C C . CYS A 1 108 ? 20.519 -18.572 -29.108 1.00 66.94 108 CYS A C 1
ATOM 842 O O . CYS A 1 108 ? 20.407 -17.791 -30.056 1.00 66.94 108 CYS A O 1
ATOM 844 N N . GLN A 1 109 ? 21.273 -19.670 -29.205 1.00 74.19 109 GLN A N 1
ATOM 845 C CA . GLN A 1 109 ? 21.958 -20.095 -30.432 1.00 74.19 109 GLN A CA 1
ATOM 846 C C . GLN A 1 109 ? 21.048 -20.886 -31.377 1.00 74.19 109 GLN A C 1
ATOM 848 O O . GLN A 1 109 ? 21.319 -20.936 -32.579 1.00 74.19 109 GLN A O 1
ATOM 853 N N . ASN A 1 110 ? 19.948 -21.459 -30.879 1.00 81.19 110 ASN A N 1
ATOM 854 C CA . ASN A 1 110 ? 18.971 -22.148 -31.714 1.00 81.19 110 ASN A CA 1
ATOM 855 C C . ASN A 1 110 ? 18.001 -21.136 -32.347 1.00 81.19 110 ASN A C 1
ATOM 857 O O . ASN A 1 110 ? 16.984 -20.767 -31.763 1.00 81.19 110 ASN A O 1
ATOM 861 N N . LEU A 1 111 ? 18.313 -20.693 -33.568 1.00 79.88 111 LEU A N 1
ATOM 862 C CA . LEU A 1 111 ? 17.522 -19.682 -34.282 1.00 79.88 111 LEU A CA 1
ATOM 863 C C . LEU A 1 111 ? 16.100 -20.145 -34.632 1.00 79.88 111 LEU A C 1
ATOM 865 O O . LEU A 1 111 ? 15.199 -19.310 -34.699 1.00 79.88 111 LEU A O 1
ATOM 869 N N . GLU A 1 112 ? 15.887 -21.447 -34.843 1.00 81.44 112 GLU A N 1
ATOM 870 C CA . GLU A 1 112 ? 14.561 -21.999 -35.150 1.00 81.44 112 GLU A CA 1
ATOM 871 C C . GLU A 1 112 ? 13.658 -21.971 -33.916 1.00 81.44 112 GLU A C 1
ATOM 873 O O . GLU A 1 112 ? 12.522 -21.501 -33.987 1.00 81.44 112 GLU A O 1
ATOM 878 N N . TRP A 1 113 ? 14.186 -22.388 -32.763 1.00 79.56 113 TRP A N 1
ATOM 879 C CA . TRP A 1 113 ? 13.492 -22.262 -31.484 1.00 79.56 113 TRP A CA 1
ATOM 880 C C . TRP A 1 113 ? 13.251 -20.792 -31.134 1.00 79.56 113 TRP A C 1
ATOM 882 O O . TRP A 1 113 ? 12.124 -20.426 -30.794 1.00 79.56 113 TRP A O 1
ATOM 892 N N . LEU A 1 114 ? 14.267 -19.936 -31.296 1.00 76.00 114 LEU A N 1
ATOM 893 C CA . LEU A 1 114 ? 14.197 -18.516 -30.952 1.00 76.00 114 LEU A CA 1
ATOM 894 C C . LEU A 1 114 ? 13.105 -17.788 -31.742 1.00 76.00 114 LEU A C 1
ATOM 896 O O . LEU A 1 114 ? 12.385 -16.968 -31.178 1.00 76.00 114 LEU A O 1
ATOM 900 N N . ALA A 1 115 ? 12.925 -18.126 -33.021 1.00 82.06 115 ALA A N 1
ATOM 901 C CA . ALA A 1 115 ? 11.882 -17.543 -33.863 1.00 82.06 115 ALA A CA 1
ATOM 902 C C . ALA A 1 115 ? 10.455 -17.826 -33.358 1.00 82.06 115 ALA A C 1
ATOM 904 O O . ALA A 1 115 ? 9.548 -17.034 -33.613 1.00 82.06 115 ALA A O 1
ATOM 905 N N . THR A 1 116 ? 10.252 -18.927 -32.627 1.00 77.69 116 THR A N 1
ATOM 906 C CA . THR A 1 116 ? 8.954 -19.271 -32.018 1.00 77.69 116 THR A CA 1
ATOM 907 C C . THR A 1 116 ? 8.728 -18.639 -30.646 1.00 77.69 116 THR A C 1
ATOM 909 O O . THR A 1 116 ? 7.610 -18.680 -30.132 1.00 77.69 116 THR A O 1
ATOM 912 N N . GLN A 1 117 ? 9.760 -18.035 -30.051 1.00 74.94 117 GLN A N 1
ATOM 913 C CA . GLN A 1 117 ? 9.661 -17.447 -28.721 1.00 74.94 117 GLN A CA 1
ATOM 914 C C . GLN A 1 117 ? 9.001 -16.064 -28.740 1.00 74.94 117 GLN A C 1
ATOM 916 O O . GLN A 1 117 ? 9.024 -15.370 -29.760 1.00 74.94 117 GLN A O 1
ATOM 921 N N . PRO A 1 118 ? 8.452 -15.602 -27.604 1.00 76.62 118 PRO A N 1
ATOM 922 C CA . PRO A 1 118 ? 7.969 -14.235 -27.466 1.00 76.62 118 PRO A CA 1
ATOM 923 C C . PRO A 1 118 ? 9.050 -13.206 -27.793 1.00 76.62 118 PRO A C 1
ATOM 925 O O . PRO A 1 118 ? 10.234 -13.410 -27.515 1.00 76.62 118 PRO A O 1
ATOM 928 N N . ARG A 1 119 ? 8.629 -12.040 -28.294 1.00 80.00 119 ARG A N 1
ATOM 929 C CA . ARG A 1 119 ? 9.543 -10.972 -28.727 1.00 80.00 119 ARG A CA 1
ATOM 930 C C . ARG A 1 119 ? 10.558 -10.572 -27.653 1.00 80.00 119 ARG A C 1
ATOM 932 O O . ARG A 1 119 ? 11.715 -10.331 -27.971 1.00 80.00 119 ARG A O 1
ATOM 939 N N . VAL A 1 120 ? 10.159 -10.567 -26.382 1.00 77.44 120 VAL A N 1
ATOM 940 C CA . VAL A 1 120 ? 11.070 -10.240 -25.278 1.00 77.44 120 VAL A CA 1
ATOM 941 C C . VAL A 1 120 ? 12.213 -11.244 -25.112 1.00 77.44 120 VAL A C 1
ATOM 943 O O . VAL A 1 120 ? 13.335 -10.842 -24.815 1.00 77.44 120 VAL A O 1
ATOM 946 N N . VAL A 1 121 ? 11.962 -12.531 -25.359 1.00 75.69 121 VAL A N 1
ATOM 947 C CA . VAL A 1 121 ? 12.983 -13.590 -25.327 1.00 75.69 121 VAL A CA 1
ATOM 948 C C . VAL A 1 121 ? 13.916 -13.444 -26.527 1.00 75.69 121 VAL A C 1
ATOM 950 O O . VAL A 1 121 ? 15.130 -13.489 -26.363 1.00 75.69 121 VAL A O 1
ATOM 953 N N . GLN A 1 122 ? 13.365 -13.152 -27.711 1.00 82.50 122 GLN A N 1
ATOM 954 C CA . GLN A 1 122 ? 14.152 -12.873 -28.919 1.00 82.50 122 GLN A CA 1
ATOM 955 C C . GLN A 1 122 ? 15.135 -11.717 -28.708 1.00 82.50 122 GLN A C 1
ATOM 957 O O . GLN A 1 122 ? 16.330 -11.865 -28.957 1.00 82.50 122 GLN A O 1
ATOM 962 N N . VAL A 1 123 ? 14.643 -10.594 -28.177 1.00 82.88 123 VAL A N 1
ATOM 963 C CA . VAL A 1 123 ? 15.452 -9.399 -27.901 1.00 82.88 123 VAL A CA 1
ATOM 964 C C . VAL A 1 123 ? 16.472 -9.664 -26.789 1.00 82.88 123 VAL A C 1
ATOM 966 O O . VAL A 1 123 ? 17.618 -9.238 -26.889 1.00 82.88 123 VAL A O 1
ATOM 969 N N . THR A 1 124 ? 16.101 -10.416 -25.750 1.00 78.31 124 THR A N 1
ATOM 970 C CA . THR A 1 124 ? 17.026 -10.808 -24.670 1.00 78.31 124 THR A CA 1
ATOM 971 C C . THR A 1 124 ? 18.185 -11.653 -25.207 1.00 78.31 124 THR A C 1
ATOM 973 O O . THR A 1 124 ? 19.348 -11.358 -24.926 1.00 78.31 124 THR A O 1
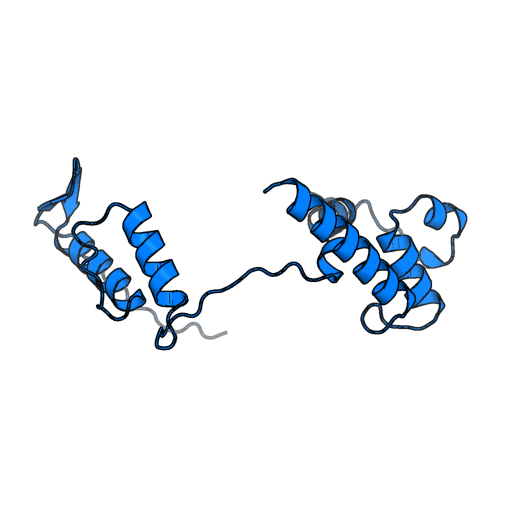ATOM 976 N N . CYS A 1 125 ? 17.886 -12.648 -26.043 1.00 79.88 125 CYS A N 1
ATOM 977 C CA . CYS A 1 125 ? 18.896 -13.477 -26.690 1.00 79.88 125 CYS A CA 1
ATOM 978 C C . CYS A 1 125 ? 19.756 -12.698 -27.690 1.00 79.88 125 CYS A C 1
ATOM 980 O O . CYS A 1 125 ? 20.952 -12.957 -27.800 1.00 79.88 125 CYS A O 1
ATOM 982 N N . GLU A 1 126 ? 19.194 -11.719 -28.402 1.00 85.06 126 GLU A N 1
ATOM 983 C CA . GLU A 1 126 ? 19.966 -10.814 -29.259 1.00 85.06 126 GLU A CA 1
ATOM 984 C C . GLU A 1 126 ? 20.999 -10.016 -28.448 1.00 85.06 126 GLU A C 1
ATOM 986 O O . GLU A 1 126 ? 22.164 -9.919 -28.847 1.00 85.06 126 GLU A O 1
ATOM 991 N N . CYS A 1 127 ? 20.604 -9.508 -27.278 1.00 81.06 127 CYS A N 1
ATOM 992 C CA . CYS A 1 127 ? 21.497 -8.807 -26.359 1.00 81.06 127 CYS A CA 1
ATOM 993 C C . CYS A 1 127 ? 22.629 -9.709 -25.860 1.00 81.06 127 CYS A C 1
ATOM 995 O O . CYS A 1 127 ? 23.796 -9.323 -25.943 1.00 81.06 127 CYS A O 1
ATOM 997 N N . GLN A 1 128 ? 22.297 -10.926 -25.421 1.00 79.38 128 GLN A N 1
ATOM 998 C CA . GLN A 1 128 ? 23.270 -11.914 -24.953 1.00 79.38 128 GLN A CA 1
ATOM 999 C C . GLN A 1 128 ? 24.258 -12.309 -26.058 1.00 79.38 128 GLN A C 1
ATOM 1001 O O . GLN A 1 128 ? 25.468 -12.291 -25.838 1.00 79.38 128 GLN A O 1
ATOM 1006 N N . ARG A 1 129 ? 23.772 -12.584 -27.275 1.00 81.25 129 ARG A N 1
ATOM 1007 C CA . ARG A 1 129 ? 24.617 -12.908 -28.441 1.00 81.25 129 ARG A CA 1
ATOM 1008 C C . ARG A 1 129 ? 25.515 -11.751 -28.866 1.00 81.25 129 ARG A C 1
ATOM 1010 O O . ARG A 1 129 ? 26.598 -11.978 -29.397 1.00 81.25 129 ARG A O 1
ATOM 1017 N N . SER A 1 130 ? 25.073 -10.523 -28.617 1.00 84.81 130 SER A N 1
ATOM 1018 C CA . SER A 1 130 ? 25.846 -9.301 -28.848 1.00 84.81 130 SER A CA 1
ATOM 1019 C C . SER A 1 130 ? 26.758 -8.943 -27.666 1.00 84.81 130 SER A C 1
ATOM 1021 O O . SER A 1 130 ? 27.375 -7.881 -27.669 1.00 84.81 130 SER A O 1
ATOM 1023 N N . ASN A 1 131 ? 26.856 -9.825 -26.664 1.00 82.25 131 ASN A N 1
ATOM 1024 C CA . ASN A 1 131 ? 27.654 -9.670 -25.451 1.00 82.25 131 ASN A CA 1
ATOM 1025 C C . ASN A 1 131 ? 27.302 -8.417 -24.626 1.00 82.25 131 ASN A C 1
ATOM 1027 O O . ASN A 1 131 ? 28.145 -7.848 -23.929 1.00 82.25 131 ASN A O 1
ATOM 1031 N N . PHE A 1 132 ? 26.042 -7.984 -24.706 1.00 76.88 132 PHE A N 1
ATOM 1032 C CA . PHE A 1 132 ? 25.480 -6.932 -23.872 1.00 76.88 132 PHE A CA 1
ATOM 1033 C C . PHE A 1 132 ? 24.652 -7.539 -22.740 1.00 76.88 132 PHE A C 1
ATOM 1035 O O . PHE A 1 132 ? 23.904 -8.498 -22.920 1.00 76.88 132 PHE A O 1
ATOM 1042 N N . SER A 1 133 ? 24.726 -6.917 -21.565 1.00 73.19 133 SER A N 1
ATOM 1043 C CA . SER A 1 133 ? 23.724 -7.138 -20.522 1.00 73.19 133 SER A CA 1
ATOM 1044 C C . SER A 1 133 ? 22.365 -6.616 -20.994 1.00 73.19 133 SER A C 1
ATOM 1046 O O . SER A 1 133 ? 22.299 -5.581 -21.657 1.00 73.19 133 SER A O 1
ATOM 1048 N N . VAL A 1 134 ? 21.275 -7.276 -20.593 1.00 64.88 134 VAL A N 1
ATOM 1049 C CA . VAL A 1 134 ? 19.891 -6.850 -20.886 1.00 64.88 134 VAL A CA 1
ATOM 1050 C C . VAL A 1 134 ? 19.628 -5.407 -20.434 1.00 64.88 134 VAL A C 1
ATOM 1052 O O . VAL A 1 134 ? 18.868 -4.683 -21.069 1.00 64.88 134 VAL A O 1
ATOM 1055 N N . PHE A 1 135 ? 20.316 -4.953 -19.383 1.00 67.19 135 PHE A N 1
ATOM 1056 C CA . PHE A 1 135 ? 20.204 -3.589 -18.859 1.00 67.19 135 PHE A CA 1
ATOM 1057 C C . PHE A 1 135 ? 20.962 -2.533 -19.676 1.00 67.19 135 PHE A C 1
ATOM 1059 O O . PHE A 1 135 ? 20.751 -1.342 -19.469 1.00 67.19 135 PHE A O 1
ATOM 1066 N N . ASN A 1 136 ? 21.857 -2.944 -20.577 1.00 79.56 136 ASN A N 1
ATOM 1067 C CA . ASN A 1 136 ? 22.692 -2.049 -21.381 1.00 79.56 136 ASN A CA 1
ATOM 1068 C C . ASN A 1 136 ? 22.735 -2.494 -22.849 1.00 79.56 136 ASN A C 1
ATOM 1070 O O . ASN A 1 136 ? 23.787 -2.508 -23.485 1.00 79.56 136 ASN A O 1
ATOM 1074 N N . CYS A 1 137 ? 21.587 -2.915 -23.369 1.00 83.62 137 CYS A N 1
ATOM 1075 C CA . CYS A 1 137 ? 21.462 -3.425 -24.722 1.00 83.62 137 CYS A CA 1
ATOM 1076 C C . CYS A 1 137 ? 20.593 -2.494 -25.580 1.00 83.62 137 CYS A C 1
ATOM 1078 O O . CYS A 1 137 ? 19.433 -2.263 -25.229 1.00 83.62 137 CYS A O 1
ATOM 1080 N N . PRO A 1 138 ? 21.092 -2.006 -26.731 1.00 88.75 138 PRO A N 1
ATOM 1081 C CA . PRO A 1 138 ? 20.315 -1.151 -27.630 1.00 88.75 138 PRO A CA 1
ATOM 1082 C C . PRO A 1 138 ? 19.005 -1.788 -28.117 1.00 88.75 138 PRO A C 1
ATOM 1084 O O . PRO A 1 138 ? 17.986 -1.102 -28.177 1.00 88.75 138 PRO A O 1
ATOM 1087 N N . ALA A 1 139 ? 19.007 -3.094 -28.407 1.00 85.81 139 ALA A N 1
ATOM 1088 C CA . ALA A 1 1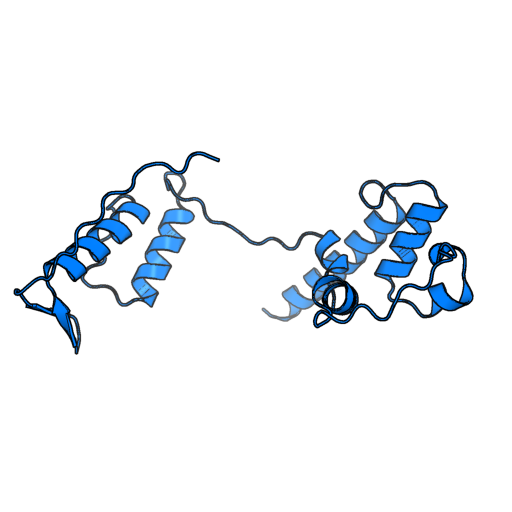39 ? 17.814 -3.819 -28.851 1.00 85.81 139 ALA A CA 1
ATOM 1089 C C . ALA A 1 139 ? 16.731 -3.863 -27.758 1.00 85.81 139 ALA A C 1
ATOM 1091 O O . ALA A 1 139 ? 15.557 -3.621 -28.039 1.00 85.81 139 ALA A O 1
ATOM 1092 N N . MET A 1 140 ? 17.130 -4.077 -26.497 1.00 81.69 140 MET A N 1
ATOM 1093 C CA . MET A 1 140 ? 16.207 -4.031 -25.359 1.00 81.69 140 MET A CA 1
ATOM 1094 C C . MET A 1 140 ? 15.665 -2.618 -25.138 1.00 81.69 140 MET A C 1
ATOM 1096 O O . MET A 1 140 ? 14.468 -2.452 -24.932 1.00 81.69 140 MET A O 1
ATOM 1100 N N . THR A 1 141 ? 16.503 -1.585 -25.259 1.00 84.06 141 THR A N 1
ATOM 1101 C CA . THR A 1 141 ? 16.062 -0.183 -25.172 1.00 84.06 141 THR A CA 1
ATOM 1102 C C . THR A 1 141 ? 15.023 0.163 -26.238 1.00 84.06 141 THR A C 1
ATOM 1104 O O . THR A 1 141 ? 14.003 0.770 -25.918 1.00 84.06 141 THR A O 1
ATOM 1107 N N . ALA A 1 142 ? 15.242 -0.256 -27.485 1.00 86.94 142 ALA A N 1
ATOM 1108 C CA . ALA A 1 142 ? 14.294 -0.026 -28.572 1.00 86.94 142 ALA A CA 1
ATOM 1109 C C . ALA A 1 142 ? 12.970 -0.778 -28.353 1.00 86.94 142 ALA A C 1
ATOM 1111 O O . ALA A 1 142 ? 11.895 -0.207 -28.535 1.00 86.94 142 ALA A O 1
ATOM 1112 N N . TYR A 1 143 ? 13.037 -2.039 -27.913 1.00 83.81 143 TYR A N 1
ATOM 1113 C CA . TYR A 1 143 ? 11.855 -2.835 -27.577 1.00 83.81 143 TYR A CA 1
ATOM 1114 C C . TYR A 1 143 ? 11.032 -2.191 -26.453 1.00 83.81 143 TYR A C 1
ATOM 1116 O O . TYR A 1 143 ? 9.824 -2.018 -26.584 1.00 83.81 143 TYR A O 1
ATOM 1124 N N . MET A 1 144 ? 11.705 -1.751 -25.390 1.00 80.06 144 MET A N 1
ATOM 1125 C CA . MET A 1 144 ? 11.104 -1.043 -24.262 1.00 80.06 144 MET A CA 1
ATOM 1126 C C . MET A 1 144 ? 10.393 0.252 -24.685 1.00 80.06 144 MET A C 1
ATOM 1128 O O . MET A 1 144 ? 9.275 0.502 -24.247 1.00 80.06 144 MET A O 1
ATOM 1132 N N . GLN A 1 145 ? 11.002 1.061 -25.558 1.00 83.50 145 GLN A N 1
ATOM 1133 C CA . GLN A 1 145 ? 10.393 2.301 -26.064 1.00 83.50 145 GLN A CA 1
ATOM 1134 C C . GLN A 1 145 ? 9.161 2.043 -26.940 1.00 83.50 145 GLN A C 1
ATOM 1136 O O . GLN A 1 145 ? 8.178 2.775 -26.852 1.00 83.50 145 GLN A O 1
ATOM 1141 N N . MET A 1 146 ? 9.203 1.001 -27.773 1.00 83.50 146 MET A N 1
ATOM 1142 C CA . MET A 1 146 ? 8.079 0.614 -28.626 1.00 83.50 146 MET A CA 1
ATOM 1143 C C . MET A 1 146 ? 6.870 0.164 -27.796 1.00 83.50 146 MET A C 1
ATOM 1145 O O . MET A 1 146 ? 5.748 0.593 -28.056 1.00 83.50 146 MET A O 1
ATOM 1149 N N . GLU A 1 147 ? 7.096 -0.680 -26.789 1.00 78.06 147 GLU A N 1
ATOM 1150 C CA . GLU A 1 147 ? 6.030 -1.195 -25.923 1.00 78.06 147 GLU A CA 1
ATOM 1151 C C . GLU A 1 147 ? 5.452 -0.085 -25.038 1.00 78.06 147 GLU A C 1
ATOM 1153 O O . GLU A 1 147 ? 4.234 0.018 -24.917 1.00 78.06 147 GLU A O 1
ATOM 1158 N N . GLN A 1 148 ? 6.301 0.813 -24.523 1.00 73.25 148 GLN A N 1
ATOM 1159 C CA . GLN A 1 148 ? 5.859 2.009 -23.803 1.00 73.25 148 GLN A CA 1
ATOM 1160 C C . GLN A 1 148 ? 4.932 2.877 -24.668 1.00 73.25 148 GLN A C 1
ATOM 1162 O O . GLN A 1 148 ? 3.852 3.255 -24.223 1.00 73.25 148 GLN A O 1
ATOM 1167 N N . GLY A 1 149 ? 5.307 3.142 -25.925 1.00 74.75 149 GLY A N 1
ATOM 1168 C CA . GLY A 1 149 ? 4.471 3.919 -26.845 1.00 74.75 149 GLY A CA 1
ATOM 1169 C C . GLY A 1 149 ? 3.126 3.250 -27.156 1.00 74.75 149 GLY A C 1
ATOM 1170 O O . GLY A 1 149 ? 2.104 3.930 -27.249 1.00 74.75 149 GLY A O 1
ATOM 1171 N N . ALA A 1 150 ? 3.094 1.918 -27.269 1.00 74.75 150 ALA A N 1
ATOM 1172 C CA . ALA A 1 150 ? 1.851 1.174 -27.472 1.00 74.75 150 ALA A CA 1
ATOM 1173 C C . ALA A 1 150 ? 0.904 1.292 -26.263 1.00 74.75 150 ALA A C 1
ATOM 1175 O O . ALA A 1 150 ? -0.303 1.488 -26.433 1.00 74.75 150 ALA A O 1
ATOM 1176 N N . ILE A 1 151 ? 1.446 1.233 -25.047 1.00 66.00 151 ILE A N 1
ATOM 1177 C CA . ILE A 1 151 ? 0.667 1.359 -23.810 1.00 66.00 151 ILE A CA 1
ATOM 1178 C C . ILE A 1 151 ? 0.152 2.788 -23.636 1.00 66.00 151 ILE A C 1
ATOM 1180 O O . ILE A 1 151 ? -1.037 2.998 -23.403 1.00 66.00 151 ILE A O 1
ATOM 1184 N N . GLU A 1 152 ? 1.009 3.787 -23.839 1.00 70.56 152 GLU A N 1
ATOM 1185 C CA . GLU A 1 152 ? 0.606 5.194 -23.766 1.00 70.56 152 GLU A CA 1
ATOM 1186 C C . GLU A 1 152 ? -0.519 5.506 -24.767 1.00 70.56 152 GLU A C 1
ATOM 1188 O O . GLU A 1 152 ? -1.500 6.159 -24.404 1.00 70.56 152 GLU A O 1
ATOM 1193 N N . SER A 1 153 ? -0.457 4.953 -25.984 1.00 66.38 153 SER A N 1
ATOM 1194 C CA . SER A 1 153 ? -1.526 5.114 -26.978 1.00 66.38 153 SER A CA 1
ATOM 1195 C C . SER A 1 153 ? -2.858 4.480 -26.556 1.00 66.38 153 SER A C 1
ATOM 1197 O O . SER A 1 153 ? -3.906 5.082 -26.755 1.00 66.38 153 SER A O 1
ATOM 1199 N N . THR A 1 154 ? -2.835 3.324 -25.883 1.00 60.19 154 THR A N 1
ATOM 1200 C CA . THR A 1 154 ? -4.060 2.659 -25.400 1.00 60.19 154 THR A CA 1
ATOM 1201 C C . THR A 1 154 ? -4.662 3.342 -24.171 1.00 60.19 154 THR A C 1
ATOM 1203 O O . THR A 1 154 ? -5.869 3.257 -23.957 1.00 60.19 154 THR A O 1
ATOM 1206 N N . THR A 1 155 ? -3.858 4.055 -23.376 1.00 51.84 155 THR A N 1
ATOM 1207 C CA . THR A 1 155 ? -4.351 4.847 -22.233 1.00 51.84 155 THR A CA 1
ATOM 1208 C C . THR A 1 155 ? -4.960 6.199 -22.620 1.00 51.84 155 THR A C 1
ATOM 1210 O O . THR A 1 155 ? -5.793 6.715 -21.878 1.00 51.84 155 THR A O 1
ATOM 1213 N N . LEU A 1 156 ? -4.588 6.767 -23.773 1.00 49.56 156 LEU A N 1
ATOM 1214 C CA . LEU A 1 156 ? -5.171 8.013 -24.291 1.00 49.56 156 LEU A CA 1
ATOM 1215 C C . LEU A 1 156 ? -6.571 7.807 -24.889 1.00 49.56 156 LEU A C 1
ATOM 1217 O O . LEU A 1 156 ? -7.397 8.709 -24.796 1.00 49.56 156 LEU A O 1
ATOM 1221 N N . ASP A 1 157 ? -6.862 6.618 -25.418 1.00 43.03 157 ASP A N 1
ATOM 1222 C CA . ASP A 1 157 ? -8.176 6.259 -25.978 1.00 43.03 157 ASP A CA 1
ATOM 1223 C C . ASP A 1 157 ? -9.225 5.882 -24.905 1.00 43.03 157 ASP A C 1
ATOM 1225 O O . ASP A 1 157 ? -10.376 5.584 -25.228 1.00 43.03 157 ASP A O 1
ATOM 1229 N N . ALA A 1 158 ? -8.838 5.875 -23.623 1.00 43.47 158 ALA A N 1
ATOM 1230 C CA . ALA A 1 158 ? -9.692 5.509 -22.490 1.00 43.47 158 ALA A CA 1
ATOM 1231 C C . ALA A 1 158 ? -10.221 6.713 -21.676 1.00 43.47 158 ALA A C 1
ATOM 1233 O O . ALA A 1 158 ? -10.863 6.497 -20.645 1.00 43.47 158 ALA A O 1
ATOM 1234 N N . ASN A 1 159 ? -9.969 7.952 -22.127 1.00 38.88 159 ASN A N 1
ATOM 1235 C CA . ASN A 1 159 ? -10.471 9.200 -21.528 1.00 38.88 159 ASN A CA 1
ATOM 1236 C C . ASN A 1 159 ? -11.444 9.942 -22.449 1.00 38.88 159 ASN A C 1
ATOM 1238 O O . ASN A 1 159 ? -11.096 10.156 -23.631 1.00 38.88 159 ASN A O 1
#

Secondary structure (DSSP, 8-state):
--PPPP---------EEEETTEEEEHHHHHHHHHHHHHHTTT-S--TT--HHHHHHHHHHHHTSTT-SS-----PPPGGGGGGSHHHHHHHSSTT------S----GGG-HHHHHHS-HHHHHHHHHHHTT--GGG-HHHHHHHHHHHHHHHHHHHTT-

Organism: Saprolegnia diclina (strain VS20) (NCBI:txid1156394)

pLDDT: mean 76.94, std 16.27, range [38.88, 97.38]

Radius of gyration: 26.1 Å; chains: 1; bounding box: 52×50×64 Å